Protein AF-A0A3S5EPD5-F1 (afdb_monomer_lite)

Structure (mmCIF, N/CA/C/O backbone):
data_AF-A0A3S5EPD5-F1
#
_entry.id   AF-A0A3S5EPD5-F1
#
loop_
_atom_site.group_PDB
_atom_site.id
_atom_site.type_symbol
_atom_site.label_atom_id
_atom_site.label_alt_id
_atom_site.label_comp_id
_atom_site.label_asym_id
_atom_site.label_entity_id
_atom_site.label_seq_id
_atom_site.pdbx_PDB_ins_code
_atom_site.Cartn_x
_atom_site.Cartn_y
_atom_site.Cartn_z
_atom_site.occupancy
_atom_site.B_iso_or_equiv
_atom_site.auth_seq_id
_atom_site.auth_comp_id
_atom_site.auth_asym_id
_atom_site.auth_atom_id
_atom_site.pdbx_PDB_model_num
ATOM 1 N N . MET A 1 1 ? -16.220 9.658 9.321 1.00 52.16 1 MET A N 1
ATOM 2 C CA . MET A 1 1 ? -15.648 8.314 9.060 1.00 52.16 1 MET A CA 1
ATOM 3 C C . MET A 1 1 ? -14.818 7.885 10.262 1.00 52.16 1 MET A C 1
ATOM 5 O O . MET A 1 1 ? -13.974 8.661 10.691 1.00 52.16 1 MET A O 1
ATOM 9 N N . LYS A 1 2 ? -15.051 6.693 10.833 1.00 61.19 2 LYS A N 1
ATOM 10 C CA . LYS A 1 2 ? -14.176 6.146 11.887 1.00 61.19 2 LYS A CA 1
ATOM 11 C C . LYS A 1 2 ? -12.780 5.936 11.298 1.00 61.19 2 LYS A C 1
ATOM 13 O O . LYS A 1 2 ? -12.642 5.187 10.337 1.00 61.19 2 LYS A O 1
ATOM 18 N N . ILE A 1 3 ? -11.767 6.587 11.865 1.00 64.44 3 ILE A N 1
ATOM 19 C CA . ILE A 1 3 ? -10.374 6.417 11.440 1.00 64.44 3 ILE A CA 1
ATOM 20 C C . ILE A 1 3 ? -9.946 4.994 11.807 1.00 64.44 3 ILE A C 1
ATOM 22 O O . ILE A 1 3 ? -9.887 4.632 12.983 1.00 64.44 3 ILE A O 1
ATOM 26 N N . ARG A 1 4 ? -9.682 4.159 10.802 1.00 73.88 4 ARG A N 1
ATOM 27 C CA . ARG A 1 4 ? -9.256 2.768 10.985 1.00 73.88 4 ARG A CA 1
ATOM 28 C C . ARG A 1 4 ? -7.734 2.731 11.051 1.00 73.88 4 ARG A C 1
ATOM 30 O O . ARG A 1 4 ? -7.051 3.350 10.247 1.00 73.88 4 ARG A O 1
ATOM 37 N N . HIS A 1 5 ? -7.208 2.056 12.058 1.00 78.94 5 HIS A N 1
ATOM 38 C CA . HIS A 1 5 ? -5.779 2.000 12.331 1.00 78.94 5 HIS A CA 1
ATOM 39 C C . HIS A 1 5 ? -5.432 0.645 12.945 1.00 78.94 5 HIS A C 1
ATOM 41 O O . HIS A 1 5 ? -6.303 -0.047 13.486 1.00 78.94 5 HIS A O 1
ATOM 47 N N . SER A 1 6 ? -4.158 0.272 12.827 1.00 84.31 6 SER A N 1
ATOM 48 C CA . SER A 1 6 ? -3.585 -0.936 13.426 1.00 84.31 6 SER A CA 1
ATOM 49 C C . SER A 1 6 ? -4.253 -2.246 12.997 1.00 84.31 6 SER A C 1
ATOM 51 O O . SER A 1 6 ? -4.355 -3.179 13.791 1.00 84.31 6 SER A O 1
ATOM 53 N N . LYS A 1 7 ? -4.710 -2.338 11.744 1.00 88.62 7 LYS A N 1
ATOM 54 C CA . LYS A 1 7 ? -5.307 -3.562 11.201 1.00 88.62 7 LYS A CA 1
ATOM 55 C C . LYS A 1 7 ? -4.245 -4.540 10.725 1.00 88.62 7 LYS A C 1
ATOM 57 O O . LYS A 1 7 ? -3.212 -4.145 10.182 1.00 88.62 7 LYS A O 1
ATOM 62 N N . THR A 1 8 ? -4.496 -5.821 10.974 1.00 90.19 8 THR A N 1
ATOM 63 C CA . THR A 1 8 ? -3.698 -6.903 10.395 1.00 90.19 8 THR A CA 1
ATOM 64 C C . THR A 1 8 ? -4.057 -7.081 8.917 1.00 90.19 8 THR A C 1
ATOM 66 O O . THR A 1 8 ? -5.170 -6.710 8.525 1.00 90.19 8 THR A O 1
ATOM 69 N N . PRO A 1 9 ? -3.169 -7.680 8.105 1.00 87.25 9 PRO A N 1
ATOM 70 C CA . PRO A 1 9 ? -3.470 -7.988 6.710 1.00 87.25 9 PRO A CA 1
ATOM 71 C C . PRO A 1 9 ? -4.783 -8.763 6.562 1.00 87.25 9 PRO A C 1
ATOM 73 O O . PRO A 1 9 ? -5.705 -8.303 5.900 1.00 87.25 9 PRO A O 1
ATOM 76 N N . SER A 1 10 ? -4.958 -9.838 7.335 1.00 87.62 10 SER A N 1
ATOM 77 C CA . SER A 1 10 ? -6.168 -10.670 7.302 1.00 87.62 10 SER A CA 1
ATOM 78 C C . SER A 1 10 ? -7.450 -9.919 7.697 1.00 87.62 10 SER A C 1
ATOM 80 O O . SER A 1 10 ? -8.536 -10.248 7.223 1.00 87.62 10 SER A O 1
ATOM 82 N N . GLN A 1 11 ? -7.358 -8.911 8.573 1.00 90.00 11 GLN A N 1
ATOM 83 C CA . GLN A 1 11 ? -8.502 -8.053 8.909 1.00 90.00 11 GLN A CA 1
ATOM 84 C C . GLN A 1 11 ? -8.870 -7.115 7.755 1.00 90.00 11 GLN A C 1
ATOM 86 O O . GLN A 1 11 ? -10.051 -6.815 7.573 1.00 90.00 11 GLN A O 1
ATOM 91 N N . GLN A 1 12 ? -7.881 -6.637 6.997 1.00 89.56 12 GLN A N 1
ATOM 92 C CA . GLN A 1 12 ? -8.125 -5.846 5.794 1.00 89.56 12 GLN A CA 1
ATOM 93 C C . GLN A 1 12 ? -8.657 -6.716 4.652 1.00 89.56 12 GLN A C 1
ATOM 95 O O . GLN A 1 12 ? -9.649 -6.312 4.053 1.00 89.56 12 GLN A O 1
ATOM 100 N N . CYS A 1 13 ? -8.117 -7.923 4.437 1.00 92.31 13 CYS A N 1
ATOM 101 C CA . CYS A 1 13 ? -8.623 -8.892 3.456 1.00 92.31 13 CYS A CA 1
ATOM 102 C C . CYS A 1 13 ? -10.134 -9.118 3.612 1.00 92.31 13 CYS A C 1
ATOM 104 O O . CYS A 1 13 ? -10.902 -8.917 2.677 1.00 92.31 13 CYS A O 1
ATOM 106 N N . ARG A 1 14 ? -10.601 -9.399 4.840 1.00 90.00 14 ARG A N 1
ATOM 107 C CA . ARG A 1 14 ? -12.040 -9.582 5.126 1.00 90.00 14 ARG A CA 1
ATOM 108 C C . ARG A 1 14 ? -12.888 -8.338 4.859 1.00 90.00 14 ARG A C 1
ATOM 110 O O . ARG A 1 14 ? -14.065 -8.463 4.545 1.00 90.00 14 ARG A O 1
ATOM 117 N N . TYR A 1 15 ? -12.323 -7.144 5.036 1.00 89.06 15 TYR A N 1
ATOM 118 C CA . TYR A 1 15 ? -13.053 -5.891 4.854 1.00 89.06 15 TYR A CA 1
ATOM 119 C C . TYR A 1 15 ? -13.147 -5.482 3.384 1.00 89.06 15 TYR A C 1
ATOM 121 O O . TYR A 1 15 ? -14.227 -5.130 2.919 1.00 89.06 15 TYR A O 1
ATOM 129 N N . TYR A 1 16 ? -12.021 -5.525 2.671 1.00 88.25 16 TYR A N 1
ATOM 130 C CA . TYR A 1 16 ? -11.951 -5.191 1.250 1.00 88.25 16 TYR A CA 1
ATOM 131 C C . TYR A 1 16 ? -12.390 -6.356 0.353 1.00 88.25 16 TYR A C 1
ATOM 133 O O . TYR A 1 16 ? -12.546 -6.153 -0.844 1.00 88.25 16 TYR A O 1
ATOM 141 N N . LYS A 1 17 ? -12.662 -7.536 0.936 1.00 91.31 17 LYS A N 1
ATOM 142 C CA . LYS A 1 17 ? -13.036 -8.777 0.239 1.00 91.31 17 LYS A CA 1
ATOM 143 C C . LYS A 1 17 ? -12.004 -9.162 -0.824 1.00 91.31 17 LYS A C 1
ATOM 145 O O . LYS A 1 17 ? -12.360 -9.472 -1.954 1.00 91.31 17 LYS A O 1
ATOM 150 N N . VAL A 1 18 ? -10.738 -9.102 -0.428 1.00 91.25 18 VAL A N 1
ATOM 151 C CA . VAL A 1 18 ? -9.581 -9.472 -1.251 1.00 91.25 18 VAL A CA 1
ATOM 152 C C . VAL A 1 18 ? -8.864 -10.652 -0.614 1.00 91.25 18 VAL A C 1
ATOM 154 O O . VAL A 1 18 ? -8.889 -10.785 0.614 1.00 91.25 18 VAL A O 1
ATOM 157 N N . ASP A 1 19 ? -8.227 -11.480 -1.435 1.00 88.19 19 ASP A N 1
ATOM 158 C CA . ASP A 1 19 ? -7.463 -12.640 -0.974 1.00 88.19 19 ASP A CA 1
ATOM 159 C C . ASP A 1 19 ? -6.138 -12.204 -0.334 1.00 88.19 19 ASP A C 1
ATOM 161 O O . ASP A 1 19 ? -5.887 -12.512 0.835 1.00 88.19 19 ASP A O 1
ATOM 165 N N . ASP A 1 20 ? -5.363 -11.368 -1.033 1.00 89.00 20 ASP A N 1
ATOM 166 C CA . ASP A 1 20 ? -4.145 -10.746 -0.513 1.00 89.00 20 ASP A CA 1
ATOM 167 C C . ASP A 1 20 ? -4.233 -9.213 -0.560 1.00 89.00 20 ASP A C 1
ATOM 169 O O . ASP A 1 20 ? -4.457 -8.578 -1.594 1.00 89.00 20 ASP A O 1
ATOM 173 N N . ILE A 1 21 ? -4.067 -8.590 0.605 1.00 91.31 21 ILE A N 1
ATOM 174 C CA . ILE A 1 21 ? -4.129 -7.137 0.728 1.00 91.31 21 ILE A CA 1
ATOM 175 C C . ILE A 1 21 ? -2.882 -6.439 0.179 1.00 91.31 21 ILE A C 1
ATOM 177 O O . ILE A 1 21 ? -2.976 -5.293 -0.258 1.00 91.31 21 ILE A O 1
ATOM 181 N N . PHE A 1 22 ? -1.717 -7.086 0.213 1.00 89.19 22 PHE A N 1
ATOM 182 C CA . PHE A 1 22 ? -0.477 -6.523 -0.304 1.00 89.19 22 PHE A CA 1
ATOM 183 C C . PHE A 1 22 ? -0.496 -6.488 -1.828 1.00 89.19 22 PHE A C 1
ATOM 185 O O . PHE A 1 22 ? -0.131 -5.460 -2.400 1.00 89.19 22 PHE A O 1
ATOM 192 N N . GLU A 1 23 ? -1.016 -7.538 -2.467 1.00 89.56 23 GLU A N 1
ATOM 193 C CA . GLU A 1 23 ? -1.275 -7.551 -3.909 1.00 89.56 23 GLU A CA 1
ATOM 194 C C . GLU A 1 23 ? -2.265 -6.445 -4.292 1.00 89.56 23 GLU A C 1
ATOM 196 O O . GLU A 1 23 ? -1.941 -5.586 -5.109 1.00 89.56 23 GLU A O 1
ATOM 201 N N . TYR A 1 24 ? -3.401 -6.345 -3.593 1.00 90.06 24 TYR A N 1
ATOM 202 C CA . TYR A 1 24 ? -4.375 -5.274 -3.822 1.00 90.06 24 TYR A CA 1
ATOM 203 C C . TYR A 1 24 ? -3.777 -3.862 -3.664 1.00 90.06 24 TYR A C 1
ATOM 205 O O . TYR A 1 24 ? -4.083 -2.937 -4.425 1.00 90.06 24 TYR A O 1
ATOM 213 N N . MET A 1 25 ? -2.905 -3.660 -2.671 1.00 87.62 25 MET A N 1
ATOM 214 C CA . MET A 1 25 ? -2.185 -2.398 -2.486 1.00 87.62 25 MET A CA 1
ATOM 215 C C . MET A 1 25 ? -1.189 -2.133 -3.624 1.00 87.62 25 MET A C 1
ATOM 217 O O . MET A 1 25 ? -1.079 -0.992 -4.078 1.00 87.62 25 MET A O 1
ATOM 221 N N . TYR A 1 26 ? -0.489 -3.157 -4.105 1.00 83.62 26 TYR A N 1
ATOM 222 C CA . TYR A 1 26 ? 0.437 -3.053 -5.230 1.00 83.62 26 TYR A CA 1
ATOM 223 C C . TYR A 1 26 ? -0.291 -2.746 -6.550 1.00 83.62 26 TYR A C 1
ATOM 225 O O . TYR A 1 26 ? 0.098 -1.829 -7.272 1.00 83.62 26 TYR A O 1
ATOM 233 N N . GLU A 1 27 ? -1.425 -3.389 -6.818 1.00 85.00 27 GLU A N 1
ATOM 234 C CA . GLU A 1 27 ? -2.292 -3.059 -7.954 1.00 85.00 27 GLU A CA 1
ATOM 235 C C . GLU A 1 27 ? -2.847 -1.635 -7.855 1.00 85.00 27 GLU A C 1
ATOM 237 O O . GLU A 1 27 ? -2.845 -0.879 -8.826 1.00 85.00 27 GLU A O 1
ATOM 242 N N . THR A 1 28 ? -3.279 -1.219 -6.659 1.00 85.62 28 THR A N 1
ATOM 243 C CA . THR A 1 28 ? -3.726 0.159 -6.400 1.00 85.62 28 THR A CA 1
ATOM 244 C C . THR A 1 28 ? -2.615 1.170 -6.715 1.00 85.62 28 THR A C 1
ATOM 246 O O . THR A 1 28 ? -2.896 2.267 -7.206 1.00 85.62 28 THR A O 1
ATOM 249 N N . TYR A 1 29 ? -1.356 0.809 -6.450 1.00 80.81 29 TYR A N 1
ATOM 250 C CA . TYR A 1 29 ? -0.189 1.609 -6.809 1.00 80.81 29 TYR A CA 1
ATOM 251 C C . TYR A 1 29 ? 0.027 1.671 -8.329 1.00 80.81 29 TYR A C 1
ATOM 253 O O . TYR A 1 29 ? 0.158 2.779 -8.852 1.00 80.81 29 TYR A O 1
ATOM 261 N N . ILE A 1 30 ? 0.002 0.529 -9.030 1.00 79.50 30 ILE A N 1
ATOM 262 C CA . ILE A 1 30 ? 0.145 0.455 -10.499 1.00 79.50 30 ILE A CA 1
ATOM 263 C C . ILE A 1 30 ? -0.954 1.258 -11.202 1.00 79.50 30 ILE A C 1
ATOM 265 O O . ILE A 1 30 ? -0.680 1.998 -12.145 1.00 79.50 30 ILE A O 1
ATOM 269 N N . ASN A 1 31 ? -2.183 1.185 -10.694 1.00 80.69 31 ASN A N 1
ATOM 270 C CA . ASN A 1 31 ? -3.332 1.927 -11.208 1.00 80.69 31 ASN A CA 1
ATOM 271 C C . ASN A 1 31 ? -3.262 3.444 -10.931 1.00 80.69 31 ASN A C 1
ATOM 273 O O . ASN A 1 31 ? -4.158 4.184 -11.333 1.00 80.69 31 ASN A O 1
ATOM 277 N N . GLY A 1 32 ? -2.239 3.929 -10.216 1.00 77.06 32 GLY A N 1
ATOM 278 C CA . GLY A 1 32 ? -2.063 5.349 -9.896 1.00 77.06 32 GLY A CA 1
ATOM 279 C C . GLY A 1 32 ? -3.014 5.880 -8.813 1.00 77.06 32 GLY A C 1
ATOM 280 O O . GLY A 1 32 ? -3.081 7.089 -8.577 1.00 77.06 32 GLY A O 1
ATOM 281 N N . ASN A 1 33 ? -3.736 5.003 -8.106 1.00 81.81 33 ASN A N 1
ATOM 282 C CA . ASN A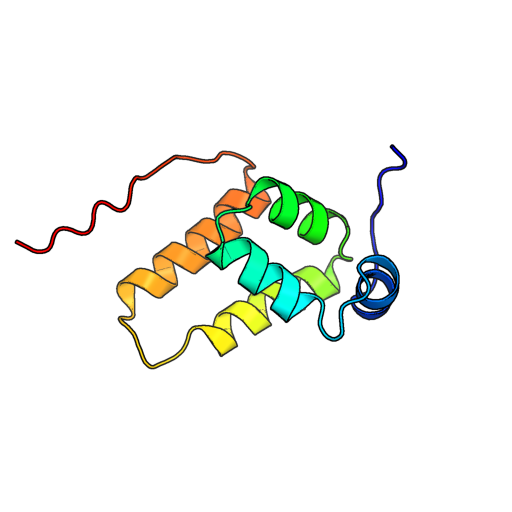 1 33 ? -4.720 5.366 -7.079 1.00 81.81 33 ASN A CA 1
ATOM 283 C C . ASN A 1 33 ? -4.064 5.621 -5.713 1.00 81.81 33 ASN A C 1
ATOM 285 O O . ASN A 1 33 ? -4.343 4.989 -4.691 1.00 81.81 33 ASN A O 1
ATOM 289 N N . HIS A 1 34 ? -3.182 6.612 -5.667 1.00 79.12 34 HIS A N 1
ATOM 290 C CA . HIS A 1 34 ? -2.325 6.852 -4.510 1.00 79.12 34 HIS A CA 1
ATOM 291 C C . HIS A 1 34 ? -3.067 7.318 -3.246 1.00 79.12 34 HIS A C 1
ATOM 293 O O . HIS A 1 34 ? -2.644 7.010 -2.129 1.00 79.12 34 HIS A O 1
ATOM 299 N N . SER A 1 35 ? -4.199 8.014 -3.391 1.00 82.56 35 SER A N 1
ATOM 300 C CA . SER A 1 35 ? -5.063 8.391 -2.259 1.00 82.56 35 SER A CA 1
ATOM 301 C C . SER A 1 35 ? -5.612 7.164 -1.524 1.00 82.56 35 SER A C 1
ATOM 303 O O . SER A 1 35 ? -5.649 7.132 -0.288 1.00 82.56 35 SER A O 1
ATOM 305 N N . GLN A 1 36 ? -5.987 6.129 -2.279 1.00 83.94 36 GLN A N 1
ATOM 306 C CA . GLN A 1 36 ? -6.460 4.863 -1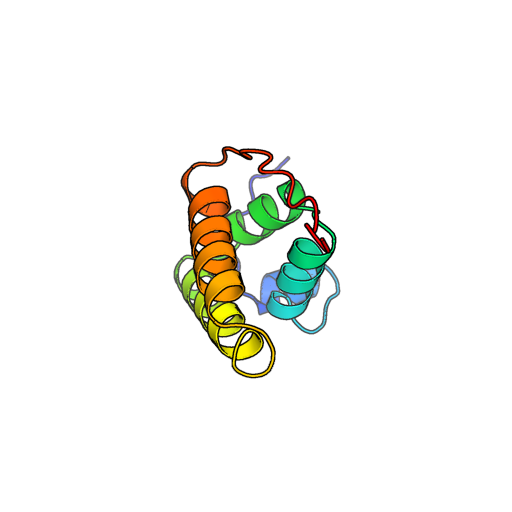.731 1.00 83.94 36 GLN A CA 1
ATOM 307 C C . GLN A 1 36 ? -5.307 4.094 -1.086 1.00 83.94 36 GLN A C 1
ATOM 309 O O . GLN A 1 36 ? -5.423 3.682 0.067 1.00 83.94 36 GLN A O 1
ATOM 314 N N . LEU A 1 37 ? -4.156 4.009 -1.762 1.00 85.00 37 LEU A N 1
ATOM 315 C CA . LEU A 1 37 ? -2.951 3.376 -1.220 1.00 85.00 37 LEU A CA 1
ATOM 316 C C . LEU A 1 37 ? -2.530 3.980 0.128 1.00 85.00 37 LEU A C 1
ATOM 318 O O . LEU A 1 37 ? -2.243 3.260 1.082 1.00 85.00 37 LEU A O 1
ATOM 322 N N . LYS A 1 38 ? -2.538 5.313 0.239 1.00 83.19 38 LYS A N 1
ATOM 323 C CA . LYS A 1 38 ? -2.210 6.028 1.481 1.00 83.19 38 LYS A CA 1
ATOM 324 C C . LYS A 1 38 ? -3.188 5.695 2.606 1.00 83.19 38 LYS A C 1
ATOM 326 O O . LYS A 1 38 ? -2.776 5.604 3.763 1.00 83.19 38 LYS A O 1
ATOM 331 N N . THR A 1 39 ? -4.467 5.520 2.280 1.00 86.50 39 THR A N 1
ATOM 332 C CA . THR A 1 39 ? -5.491 5.093 3.242 1.00 86.50 39 THR A CA 1
ATOM 333 C C . THR A 1 39 ? -5.213 3.669 3.713 1.00 86.50 39 THR A C 1
ATOM 335 O O . THR A 1 39 ? -5.023 3.470 4.910 1.00 86.50 39 THR A O 1
ATOM 338 N N . LEU A 1 40 ? -5.057 2.717 2.788 1.00 87.75 40 LEU A N 1
ATOM 339 C CA . LEU A 1 40 ? -4.744 1.313 3.086 1.00 87.75 40 LEU A CA 1
ATOM 340 C C . LEU A 1 40 ? -3.488 1.179 3.960 1.00 87.75 40 LEU A C 1
ATOM 342 O O . LEU A 1 40 ? -3.503 0.518 5.000 1.00 87.75 40 LEU A O 1
ATOM 346 N N . TYR A 1 41 ? -2.428 1.911 3.611 1.00 85.88 41 TYR A N 1
ATOM 347 C CA . TYR A 1 41 ? -1.172 1.913 4.354 1.00 85.88 41 TYR A CA 1
ATOM 348 C C . TYR A 1 41 ? -1.309 2.491 5.771 1.00 85.88 41 TYR A C 1
ATOM 350 O O . TYR A 1 41 ? -0.717 1.976 6.721 1.00 85.88 41 TYR A O 1
ATOM 358 N N . LYS A 1 42 ? -2.108 3.550 5.957 1.00 84.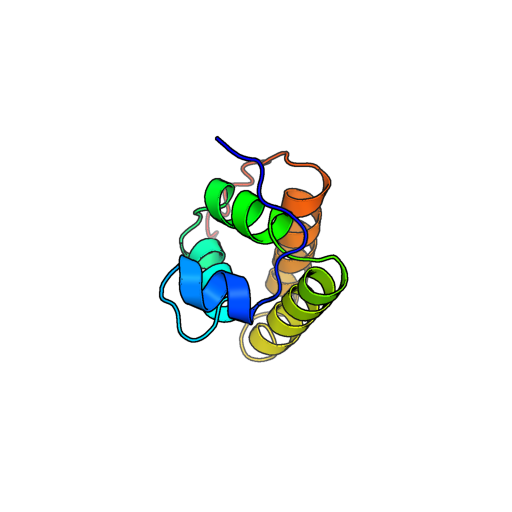44 42 LYS A N 1
ATOM 359 C CA . LYS A 1 42 ? -2.396 4.102 7.292 1.00 84.44 42 LYS A CA 1
ATOM 360 C C . LYS A 1 42 ? -3.245 3.154 8.135 1.00 84.44 42 LYS A C 1
ATOM 362 O O . LYS A 1 42 ? -3.029 3.075 9.346 1.00 84.44 42 LYS A O 1
ATOM 367 N N . GLU A 1 43 ? -4.164 2.431 7.507 1.00 89.50 43 GLU A N 1
ATOM 368 C CA . GLU A 1 43 ? -4.999 1.439 8.177 1.00 89.50 43 GLU A CA 1
ATOM 369 C C . GLU A 1 43 ? -4.184 0.235 8.677 1.00 89.50 43 GLU A C 1
ATOM 371 O O . GLU A 1 43 ? -4.529 -0.330 9.720 1.00 89.50 43 GLU A O 1
ATOM 376 N N . LEU A 1 44 ? -3.090 -0.125 7.994 1.00 87.38 44 LEU A N 1
ATOM 377 C CA . LEU A 1 44 ? -2.197 -1.210 8.406 1.00 87.38 44 LEU A CA 1
ATOM 378 C C . LEU A 1 44 ? -1.492 -0.913 9.736 1.00 87.38 44 LEU A C 1
ATOM 380 O O . LEU A 1 44 ? -1.090 0.220 10.034 1.00 87.38 44 LEU A O 1
ATOM 384 N N . ARG A 1 45 ? -1.286 -1.972 10.526 1.00 88.31 45 ARG A N 1
ATOM 385 C CA . ARG A 1 45 ? -0.405 -1.965 11.705 1.00 88.31 45 ARG A CA 1
ATOM 386 C C . ARG A 1 45 ? 1.058 -1.739 11.316 1.00 88.31 45 ARG A C 1
ATOM 388 O O . ARG A 1 45 ? 1.468 -2.062 10.206 1.00 88.31 45 ARG A O 1
ATOM 395 N N . ARG A 1 46 ? 1.861 -1.237 12.262 1.00 82.06 46 ARG A N 1
ATOM 396 C CA . ARG A 1 46 ? 3.291 -0.924 12.055 1.00 82.06 46 ARG A CA 1
ATOM 397 C C . ARG A 1 46 ? 4.085 -2.069 11.425 1.00 82.06 46 ARG A C 1
ATOM 399 O O . ARG A 1 46 ? 4.831 -1.809 10.491 1.00 82.06 46 ARG A O 1
ATOM 406 N N . GLU A 1 47 ? 3.899 -3.298 11.898 1.00 84.06 47 GLU A N 1
ATOM 407 C CA . GLU A 1 47 ? 4.627 -4.456 11.361 1.00 84.06 47 GLU A CA 1
ATOM 408 C C . GLU A 1 47 ? 4.206 -4.782 9.926 1.00 84.06 47 GLU A C 1
ATOM 410 O O . GLU A 1 47 ? 5.052 -4.856 9.043 1.00 84.06 47 GLU A O 1
ATOM 415 N N . ALA A 1 48 ? 2.901 -4.788 9.648 1.00 85.31 48 ALA A N 1
ATOM 416 C CA . ALA A 1 48 ? 2.387 -5.072 8.310 1.00 85.31 48 ALA A CA 1
ATOM 417 C C . ALA A 1 48 ? 2.799 -4.018 7.267 1.00 85.31 48 ALA A C 1
ATOM 419 O O . ALA A 1 48 ? 2.885 -4.314 6.083 1.00 85.31 48 ALA A O 1
ATOM 420 N N . ARG A 1 49 ? 3.095 -2.781 7.689 1.00 84.38 49 ARG A N 1
ATOM 421 C CA . ARG A 1 49 ? 3.681 -1.766 6.799 1.00 84.38 49 ARG A CA 1
ATOM 422 C C . ARG A 1 49 ? 5.100 -2.125 6.365 1.00 84.38 49 ARG A C 1
ATOM 424 O O . ARG A 1 49 ? 5.466 -1.831 5.233 1.00 84.38 49 ARG A O 1
ATOM 431 N N . LYS A 1 50 ? 5.899 -2.721 7.256 1.00 82.12 50 LYS A N 1
ATOM 432 C CA . LYS A 1 50 ? 7.249 -3.198 6.922 1.00 82.12 50 LYS A CA 1
ATOM 433 C C . LYS A 1 50 ? 7.162 -4.407 5.994 1.00 82.12 50 LYS A C 1
ATOM 435 O O . LYS A 1 50 ? 7.885 -4.435 5.007 1.00 82.12 50 LYS A O 1
ATOM 440 N N . GLU A 1 51 ? 6.244 -5.330 6.288 1.00 85.12 51 GLU A N 1
ATOM 441 C CA . GLU A 1 51 ? 5.950 -6.499 5.446 1.00 85.12 51 GLU A CA 1
ATOM 442 C C . GLU A 1 51 ? 5.533 -6.065 4.032 1.00 85.12 51 GLU A C 1
ATOM 444 O O . GLU A 1 51 ? 6.116 -6.529 3.064 1.00 85.12 51 GLU A O 1
ATOM 449 N N . PHE A 1 52 ? 4.637 -5.079 3.901 1.00 84.31 52 PHE A N 1
ATOM 450 C CA . PHE A 1 52 ? 4.252 -4.525 2.597 1.00 84.31 52 PHE A CA 1
ATOM 451 C C . PHE A 1 52 ? 5.436 -3.915 1.833 1.00 84.31 52 PHE A C 1
ATOM 453 O O . PHE A 1 52 ? 5.571 -4.101 0.629 1.00 84.31 52 PHE A O 1
ATOM 460 N N . VAL A 1 53 ? 6.308 -3.169 2.521 1.00 79.00 53 VAL A N 1
ATOM 461 C CA . VAL A 1 53 ? 7.502 -2.603 1.881 1.00 79.00 53 VAL A CA 1
ATOM 462 C C . VAL A 1 53 ? 8.428 -3.720 1.399 1.00 79.00 53 VAL A C 1
ATOM 464 O O . VAL A 1 53 ? 8.901 -3.628 0.272 1.00 79.00 53 VAL A O 1
ATOM 467 N N . ALA A 1 54 ? 8.656 -4.759 2.208 1.00 80.50 54 ALA A N 1
ATOM 468 C CA . ALA A 1 54 ? 9.447 -5.928 1.822 1.00 80.50 54 ALA A CA 1
ATOM 469 C C . ALA A 1 54 ? 8.831 -6.670 0.624 1.00 80.50 54 ALA A C 1
ATOM 471 O O . ALA A 1 54 ? 9.532 -6.900 -0.355 1.00 80.50 54 ALA A O 1
ATOM 472 N N . PHE A 1 55 ? 7.516 -6.902 0.636 1.00 83.81 55 PHE A N 1
ATOM 473 C CA . PHE A 1 55 ? 6.776 -7.483 -0.487 1.00 83.81 55 PHE A CA 1
ATOM 474 C C . PHE A 1 55 ? 6.982 -6.685 -1.781 1.00 83.81 55 PHE A C 1
ATOM 476 O O . PHE A 1 55 ? 7.301 -7.247 -2.825 1.00 83.81 55 PHE A O 1
ATOM 483 N N . CYS A 1 56 ? 6.890 -5.352 -1.715 1.00 78.38 56 CYS A N 1
ATOM 484 C CA . CYS A 1 56 ? 7.179 -4.496 -2.863 1.00 78.38 56 CYS A CA 1
ATOM 485 C C . CYS A 1 56 ? 8.634 -4.610 -3.343 1.00 78.38 56 CYS A C 1
ATOM 487 O O . CYS A 1 56 ? 8.870 -4.440 -4.531 1.00 78.38 56 CYS A O 1
ATOM 489 N N . PHE A 1 57 ? 9.613 -4.865 -2.468 1.00 72.94 57 PHE A N 1
ATOM 490 C CA . PHE A 1 57 ? 10.997 -5.114 -2.894 1.00 72.94 57 PHE A CA 1
ATOM 491 C C . PHE A 1 57 ? 11.132 -6.451 -3.633 1.00 72.94 57 PHE A C 1
ATOM 493 O O . PHE A 1 57 ? 11.842 -6.515 -4.635 1.00 72.94 57 PHE A O 1
ATOM 500 N N . GLU A 1 58 ? 10.449 -7.495 -3.161 1.00 74.69 58 GLU A N 1
ATOM 501 C CA . GLU A 1 58 ? 10.484 -8.834 -3.761 1.00 74.69 58 GLU A CA 1
ATOM 502 C C . GLU A 1 58 ? 9.775 -8.871 -5.119 1.00 74.69 58 GLU A C 1
ATOM 504 O O . GLU A 1 58 ? 10.332 -9.384 -6.085 1.00 74.69 58 GLU A O 1
ATOM 509 N N . MET A 1 59 ? 8.605 -8.234 -5.234 1.00 69.69 59 MET A N 1
ATOM 510 C CA . MET A 1 59 ? 7.840 -8.162 -6.489 1.00 69.69 59 MET A CA 1
ATOM 511 C C . MET A 1 59 ? 8.526 -7.322 -7.580 1.00 69.69 59 MET A C 1
ATOM 513 O O . MET A 1 59 ? 8.165 -7.409 -8.751 1.00 69.69 59 MET A O 1
ATOM 517 N N . VAL A 1 60 ? 9.502 -6.485 -7.214 1.00 64.94 60 VAL A N 1
ATOM 518 C CA . VAL A 1 60 ? 10.134 -5.504 -8.112 1.00 64.94 60 VAL A CA 1
ATOM 519 C C . VAL A 1 60 ? 11.501 -5.970 -8.667 1.00 64.94 60 VAL A C 1
ATOM 521 O O . VAL A 1 60 ? 12.034 -5.330 -9.572 1.00 64.94 60 VAL A O 1
ATOM 524 N N . SER A 1 61 ? 12.056 -7.117 -8.255 1.00 51.53 61 SER A N 1
ATOM 525 C CA . SER A 1 61 ? 13.320 -7.671 -8.806 1.00 51.53 61 SER A CA 1
ATOM 526 C C . SER A 1 61 ? 13.110 -8.991 -9.578 1.00 51.53 61 SER A C 1
ATOM 528 O O . SER A 1 61 ? 12.360 -9.819 -9.071 1.00 51.53 61 SER A O 1
ATOM 530 N N . PRO A 1 62 ? 13.783 -9.285 -10.730 1.00 49.00 62 PRO A N 1
ATOM 531 C CA . PRO A 1 62 ? 14.869 -8.565 -11.412 1.00 49.00 62 PRO A CA 1
ATOM 532 C C . PRO A 1 62 ? 14.701 -8.431 -12.955 1.00 49.00 62 PRO A C 1
ATOM 534 O O . PRO A 1 62 ? 15.679 -8.587 -13.678 1.00 49.00 62 PRO A O 1
ATOM 537 N N . ASN A 1 63 ? 13.505 -8.183 -13.508 1.00 49.00 63 ASN A N 1
ATOM 538 C CA . ASN A 1 63 ? 13.327 -8.206 -14.981 1.00 49.00 63 ASN A CA 1
ATOM 539 C C . ASN A 1 63 ? 13.226 -6.846 -15.687 1.00 49.00 63 ASN A C 1
ATOM 541 O O . ASN A 1 63 ? 13.224 -6.805 -16.915 1.00 49.00 63 ASN A O 1
ATOM 545 N N . THR A 1 64 ? 13.201 -5.720 -14.972 1.00 45.16 64 THR A N 1
ATOM 546 C CA . THR A 1 64 ? 13.164 -4.402 -15.622 1.00 45.16 64 THR A CA 1
ATOM 547 C C . THR A 1 64 ? 13.940 -3.360 -14.827 1.00 45.16 64 THR A C 1
ATOM 549 O O . THR A 1 64 ? 13.464 -2.863 -13.816 1.00 45.16 64 THR A O 1
ATOM 552 N N . GLU A 1 65 ? 15.134 -3.035 -15.324 1.00 44.28 65 GLU A N 1
ATOM 553 C CA . GLU A 1 65 ? 15.821 -1.745 -15.180 1.00 44.28 65 GLU A CA 1
ATOM 554 C C . GLU A 1 65 ? 15.907 -1.163 -13.751 1.00 44.28 65 GLU A C 1
ATOM 556 O O . GLU A 1 65 ? 15.077 -0.380 -13.287 1.00 44.28 65 GLU A O 1
ATOM 561 N N . CYS A 1 66 ? 17.005 -1.523 -13.087 1.00 41.59 66 CYS A N 1
ATOM 562 C CA . CYS A 1 66 ? 17.423 -1.161 -11.730 1.00 41.59 66 CYS A CA 1
ATOM 563 C C . CYS A 1 66 ? 17.245 0.332 -11.340 1.00 41.59 66 CYS A C 1
ATOM 565 O O . CYS A 1 66 ? 17.053 0.645 -10.164 1.00 41.59 66 CYS A O 1
ATOM 567 N N . GLU A 1 67 ? 17.230 1.266 -12.299 1.00 44.97 67 GLU A N 1
ATOM 568 C CA . GLU A 1 67 ? 17.045 2.702 -12.030 1.00 44.97 67 GLU A CA 1
ATOM 569 C C . GLU A 1 67 ? 15.580 3.113 -11.793 1.00 44.97 67 GLU A C 1
ATOM 571 O O . GLU A 1 67 ? 15.308 4.001 -10.981 1.00 44.97 67 GLU A O 1
ATOM 576 N N . ARG A 1 68 ? 14.604 2.430 -12.408 1.00 49.28 68 ARG A N 1
ATOM 577 C CA . ARG A 1 68 ? 13.167 2.692 -12.180 1.00 49.28 68 ARG A CA 1
ATOM 578 C C . ARG A 1 68 ? 12.696 2.183 -10.815 1.00 49.28 68 ARG A C 1
ATOM 580 O O . ARG A 1 68 ? 11.824 2.793 -10.193 1.00 49.28 68 ARG A O 1
ATOM 587 N N . ASN A 1 69 ? 13.330 1.126 -10.314 1.00 51.94 69 ASN A N 1
ATOM 588 C CA . ASN A 1 69 ? 12.959 0.431 -9.081 1.00 51.94 69 ASN A CA 1
ATOM 589 C C . ASN A 1 69 ? 13.370 1.200 -7.822 1.00 51.94 69 ASN A C 1
ATOM 591 O O . ASN A 1 69 ? 12.569 1.349 -6.897 1.00 51.94 69 ASN A O 1
ATOM 595 N N . SER A 1 70 ? 14.578 1.773 -7.814 1.00 49.28 70 SER A N 1
ATOM 596 C CA . SER A 1 70 ? 15.034 2.628 -6.713 1.00 49.28 70 SER A CA 1
ATOM 597 C C . SER A 1 70 ? 14.155 3.878 -6.582 1.00 49.28 70 SER A C 1
ATOM 599 O O . SER A 1 70 ? 13.720 4.221 -5.480 1.00 49.28 70 SER A O 1
ATOM 601 N N . PHE A 1 71 ? 13.781 4.499 -7.710 1.00 53.31 71 PHE A N 1
ATOM 602 C CA . PHE A 1 71 ? 12.860 5.637 -7.720 1.00 53.31 71 PHE A CA 1
ATOM 603 C C . PHE A 1 71 ? 11.437 5.257 -7.308 1.00 53.31 71 PHE A C 1
ATOM 605 O O . PHE A 1 71 ? 10.872 5.975 -6.494 1.00 53.31 71 PHE A O 1
ATOM 612 N N . CYS A 1 72 ? 10.864 4.142 -7.777 1.00 57.16 72 CYS A N 1
ATOM 613 C CA . CYS A 1 72 ? 9.519 3.713 -7.364 1.00 57.16 72 CYS A CA 1
ATOM 614 C C . CYS A 1 72 ? 9.441 3.421 -5.861 1.00 57.16 72 CYS A C 1
ATOM 616 O O . CYS A 1 72 ? 8.496 3.848 -5.206 1.00 57.16 72 CYS A O 1
ATOM 618 N N . LEU A 1 73 ? 10.455 2.778 -5.277 1.00 60.53 73 LEU A N 1
ATOM 619 C CA . LEU A 1 73 ? 10.502 2.480 -3.842 1.00 60.53 73 LEU A CA 1
ATOM 620 C C . LEU A 1 73 ? 10.771 3.726 -2.991 1.00 60.53 73 LEU A C 1
ATOM 622 O O . LEU A 1 73 ? 10.145 3.903 -1.941 1.00 60.53 73 LEU A O 1
ATOM 626 N N . LEU A 1 74 ? 11.645 4.627 -3.455 1.00 59.75 74 LEU A N 1
ATOM 627 C CA . LEU A 1 74 ? 11.822 5.952 -2.857 1.00 59.75 74 LEU A CA 1
ATOM 628 C C . LEU A 1 74 ? 10.535 6.770 -2.953 1.00 59.75 74 LEU A C 1
ATOM 630 O O . LEU A 1 74 ? 10.197 7.454 -1.994 1.00 59.75 74 LEU A O 1
ATOM 634 N N . PHE A 1 75 ? 9.787 6.663 -4.050 1.00 60.72 75 PHE A N 1
ATOM 635 C CA . PHE A 1 75 ? 8.533 7.376 -4.265 1.00 60.72 75 PHE A CA 1
ATOM 636 C C . PHE A 1 75 ? 7.390 6.781 -3.440 1.00 60.72 75 PHE A C 1
ATOM 638 O O . PHE A 1 75 ? 6.662 7.538 -2.816 1.00 60.72 75 PHE A O 1
ATOM 645 N N . ILE A 1 76 ? 7.277 5.454 -3.312 1.00 63.78 76 ILE A N 1
ATOM 646 C CA . ILE A 1 76 ? 6.337 4.796 -2.391 1.00 63.78 76 ILE A CA 1
ATOM 647 C C . ILE A 1 76 ? 6.665 5.207 -0.950 1.00 63.78 76 ILE A C 1
ATOM 649 O O . ILE A 1 76 ? 5.787 5.703 -0.246 1.00 63.78 76 ILE A O 1
ATOM 653 N N . LYS A 1 77 ? 7.930 5.121 -0.509 1.00 63.06 77 LYS A N 1
ATOM 654 C CA . LYS A 1 77 ? 8.328 5.610 0.824 1.00 63.06 77 LYS A CA 1
ATOM 655 C C . LYS A 1 77 ? 8.046 7.107 0.997 1.00 63.06 77 LYS A C 1
ATOM 657 O O . LYS A 1 77 ? 7.520 7.498 2.036 1.00 63.06 77 LYS A O 1
ATOM 662 N N . ARG A 1 78 ? 8.344 7.952 0.005 1.00 61.56 78 ARG A N 1
ATOM 663 C CA . ARG A 1 78 ? 8.125 9.409 0.053 1.00 61.56 78 ARG A CA 1
ATOM 664 C C . ARG A 1 78 ? 6.632 9.748 0.075 1.00 61.56 78 ARG A C 1
ATOM 666 O O . ARG A 1 78 ? 6.209 10.435 0.993 1.00 61.56 78 ARG A O 1
ATOM 673 N N . CYS A 1 79 ? 5.816 9.213 -0.830 1.00 57.41 79 CYS A N 1
ATOM 674 C CA . CYS A 1 79 ? 4.363 9.418 -0.876 1.00 57.41 79 CYS A CA 1
ATOM 675 C C . CYS A 1 79 ? 3.661 8.937 0.398 1.00 57.41 79 CYS A C 1
ATOM 677 O O . CYS A 1 79 ? 2.724 9.589 0.872 1.00 57.41 79 CYS A O 1
ATOM 679 N N . LEU A 1 80 ? 4.124 7.831 0.984 1.00 61.50 80 LEU A N 1
ATOM 680 C CA . LEU A 1 80 ? 3.562 7.296 2.222 1.00 61.50 80 LEU A CA 1
ATOM 681 C C . LEU A 1 80 ? 3.993 8.087 3.472 1.00 61.50 80 LEU A C 1
ATOM 683 O O . LEU A 1 80 ? 3.217 8.149 4.427 1.00 61.50 80 LEU A O 1
ATOM 687 N N . VAL A 1 81 ? 5.178 8.715 3.469 1.00 55.91 81 VAL A N 1
ATOM 688 C CA . VAL A 1 81 ? 5.724 9.481 4.611 1.00 55.91 81 VAL A CA 1
ATOM 689 C C . VAL A 1 81 ? 5.381 10.974 4.555 1.00 55.91 81 VAL A C 1
ATOM 691 O O . VAL A 1 81 ? 4.931 11.523 5.556 1.00 55.91 81 VAL A O 1
ATOM 694 N N . T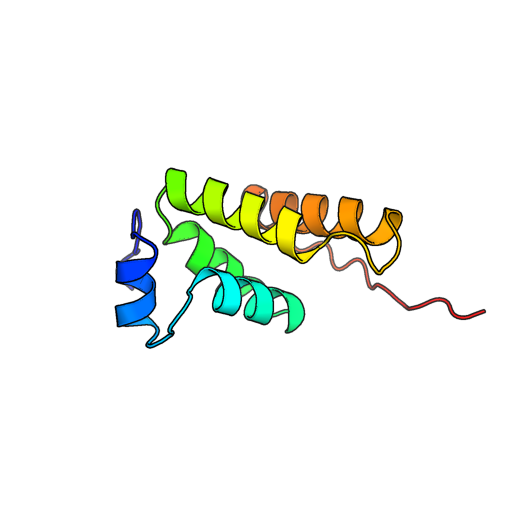HR A 1 82 ? 5.562 11.649 3.417 1.00 46.97 82 THR A N 1
ATOM 695 C CA . THR A 1 82 ? 5.378 13.110 3.295 1.00 46.97 82 THR A CA 1
ATOM 696 C C . THR A 1 82 ? 3.975 13.495 2.842 1.00 46.97 82 THR A C 1
ATOM 698 O O . THR A 1 82 ? 3.547 14.628 3.039 1.00 46.97 82 THR A O 1
ATOM 701 N N . GLY A 1 83 ? 3.227 12.565 2.240 1.00 48.09 83 GLY A N 1
ATOM 702 C CA . GLY A 1 83 ? 1.874 12.820 1.763 1.00 48.09 83 GLY A CA 1
ATOM 703 C C . GLY A 1 83 ? 1.764 13.823 0.613 1.00 48.09 83 GLY A C 1
ATOM 704 O O . GLY A 1 83 ? 0.633 14.159 0.261 1.00 48.09 83 GLY A O 1
ATOM 705 N N . VAL A 1 84 ? 2.893 14.263 0.051 1.00 42.84 84 VAL A N 1
ATOM 706 C CA . VAL A 1 84 ? 2.992 15.173 -1.092 1.00 42.84 84 VAL A CA 1
ATOM 707 C C . VAL A 1 84 ? 3.158 14.343 -2.359 1.00 42.84 84 VAL A C 1
ATOM 709 O O . VAL A 1 84 ? 4.102 13.564 -2.484 1.00 42.84 84 VAL A O 1
ATOM 712 N N . HIS A 1 85 ? 2.221 14.516 -3.288 1.00 44.34 85 HIS A N 1
ATOM 713 C CA . HIS A 1 85 ? 2.328 14.031 -4.656 1.00 44.34 85 HIS A CA 1
ATOM 714 C C . HIS A 1 85 ? 3.064 15.083 -5.479 1.00 44.34 85 HIS A C 1
ATOM 716 O O . HIS A 1 85 ? 2.442 15.999 -6.012 1.00 44.34 85 HIS A O 1
ATOM 722 N N . GLU A 1 86 ? 4.385 14.979 -5.588 1.00 39.38 86 GLU A N 1
ATOM 723 C CA . GLU A 1 86 ? 5.054 15.690 -6.671 1.00 39.38 86 GLU A CA 1
ATOM 724 C C . GLU A 1 86 ? 4.754 14.909 -7.948 1.00 39.38 86 GLU A C 1
ATOM 726 O O . GLU A 1 86 ? 5.256 13.803 -8.144 1.00 39.38 86 GLU A O 1
ATOM 731 N N . LYS A 1 87 ? 3.853 15.437 -8.784 1.00 40.03 87 LYS A N 1
ATOM 732 C CA . LYS A 1 87 ? 3.606 14.922 -10.133 1.00 40.03 87 LYS A CA 1
ATOM 733 C C . LYS A 1 87 ? 4.882 15.109 -10.952 1.00 40.03 87 LYS A C 1
ATOM 735 O O . LYS A 1 87 ? 4.988 16.045 -11.737 1.00 40.03 87 LYS A O 1
ATOM 740 N N . ARG A 1 88 ? 5.865 14.228 -10.785 1.00 39.38 88 ARG A N 1
ATOM 741 C CA . ARG A 1 88 ? 6.908 14.073 -11.789 1.00 39.38 88 ARG A CA 1
ATOM 742 C C . ARG A 1 88 ? 6.304 13.202 -12.876 1.00 39.38 88 ARG A C 1
ATOM 744 O O . ARG A 1 88 ? 6.265 11.982 -12.770 1.00 39.38 88 ARG A O 1
ATOM 751 N N . SER A 1 89 ? 5.711 13.869 -13.861 1.00 34.94 89 SER A N 1
ATOM 752 C CA . SER A 1 89 ? 5.260 13.263 -15.104 1.00 34.94 89 SER A CA 1
ATOM 753 C C . SER A 1 89 ? 6.405 12.424 -15.667 1.00 34.94 89 SER A C 1
ATOM 755 O O . SER A 1 89 ? 7.406 12.975 -16.119 1.00 34.94 89 SER A O 1
ATOM 757 N N . TYR A 1 90 ? 6.280 11.099 -15.624 1.00 43.31 90 TYR A N 1
ATOM 758 C CA . TYR A 1 90 ? 7.144 10.213 -16.393 1.00 43.31 90 TYR A CA 1
ATOM 759 C C . TYR A 1 90 ? 6.660 10.269 -17.840 1.00 43.31 90 TYR A C 1
ATOM 761 O O . TYR A 1 90 ? 5.965 9.378 -18.322 1.00 43.31 90 TYR A O 1
ATOM 769 N N . THR A 1 91 ? 6.974 11.362 -18.537 1.00 37.03 91 THR A N 1
ATOM 770 C CA . THR A 1 91 ? 6.946 11.331 -19.994 1.00 37.03 91 THR A CA 1
ATOM 771 C C . THR A 1 91 ? 8.054 10.379 -20.416 1.00 37.03 91 THR A C 1
ATOM 773 O O . THR A 1 91 ? 9.242 10.662 -20.272 1.00 37.03 91 THR A O 1
ATOM 776 N N . ALA A 1 92 ? 7.644 9.194 -20.865 1.00 41.12 92 ALA A N 1
ATOM 777 C CA . ALA A 1 92 ? 8.506 8.231 -21.518 1.00 41.12 92 ALA A CA 1
ATOM 778 C C . ALA A 1 92 ? 9.211 8.932 -22.686 1.00 41.12 92 ALA A C 1
ATOM 780 O O . ALA A 1 92 ? 8.619 9.151 -23.742 1.00 41.12 92 ALA A O 1
ATOM 781 N N . ARG A 1 93 ? 10.474 9.315 -22.493 1.00 38.66 93 ARG A N 1
ATOM 782 C CA . ARG A 1 93 ? 11.328 9.769 -23.584 1.00 38.66 93 ARG A CA 1
ATOM 783 C C . ARG A 1 93 ? 11.844 8.512 -24.289 1.00 38.66 93 ARG A 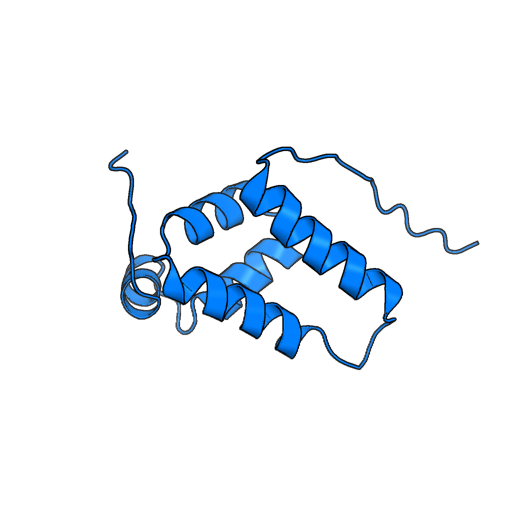C 1
ATOM 785 O O . ARG A 1 93 ? 12.915 8.009 -23.983 1.00 38.66 93 ARG A O 1
ATOM 792 N N . ARG A 1 94 ? 11.012 7.956 -25.176 1.00 43.69 94 ARG A N 1
ATOM 793 C CA . ARG A 1 94 ? 11.520 7.275 -26.371 1.00 43.69 94 ARG A CA 1
ATOM 794 C C . ARG A 1 94 ? 11.927 8.388 -27.332 1.00 43.69 94 ARG A C 1
ATOM 796 O O . ARG A 1 94 ? 11.065 9.160 -27.747 1.00 43.69 94 ARG A O 1
ATOM 803 N N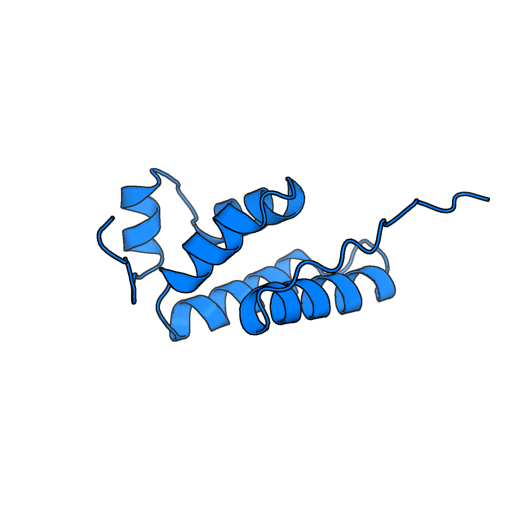 . GLY A 1 95 ? 13.218 8.483 -27.610 1.00 36.12 95 GLY A N 1
ATOM 804 C CA . GLY A 1 95 ? 13.833 9.479 -28.481 1.00 36.12 95 GLY A CA 1
ATOM 805 C C . GLY A 1 95 ? 15.311 9.539 -28.185 1.00 36.12 95 GLY A C 1
ATOM 806 O O . GLY A 1 95 ? 15.651 10.246 -27.211 1.00 36.12 95 GLY A O 1
#

Sequence (95 aa):
MKIRHSKTPSQQCRYYKVDDIFEYMYETYINGNHSQLKTLYKELRREARKEFVAFCFEMVSPNTECERNSFCLLFIKRCLVTGVHEKRSYTARRG

Secondary structure (DSSP, 8-state):
-----SB-HHHHHHHHT-S-HHHHHHHHHHTT-HHHHHHHHHHB-HHHHHHHHHHHHHHT-SSS-HHHHHHHHHHHHHHHHH-------------

pLDDT: mean 70.43, std 18.41, range [34.94, 92.31]

Organism: NCBI:txid28135

Foldseek 3Di:
DPQAAADAQVRVCVVVVHPGPLVVLVVCVVVVVLVVNLSSLRNHRPVVNVVSLVVLVVVQDDDDDPVVSVVSSVVSVCCNPVVDDPPPPPPPPPD

Radius of gyration: 14.2 Å; chains: 1; bounding box: 33×28×42 Å